Protein AF-A0A3A0AV62-F1 (afdb_monomer_lite)

Radius of gyration: 18.9 Å; chains: 1; bounding box: 34×40×62 Å

Secondary structure (DSSP, 8-state):
-HHHHHHHHHHHHHHHHHHHHHHHHHHHHH-EEEE-SSEEEEE-TT-SS-SEEEEEGGGEEEEEEEE-STT--GGGEEEEEEE--TT--PPEEEEEE--HHHHHHHHHHTT-EESSTTS-S-TTSPPSSSEEEEEE-

Foldseek 3Di:
DVVVVVVVVVVVVVVVVVVVVVLVVLQQVQWDWDDDLFWIWIAGPSDPPCRIDTAGLCFFFKKKWWQQFLAGDLQSIKIKTWGAPPPGPDIDIDIHRDDLVVVVVSCVSSVWAWPDPPADPRSVDDDGGGDMTMTGD

Sequence (137 aa):
MTDVFFAEAIAWTFAIWGVLLIYAGVVDAYETYTVTEDALLINNPVRFWDSSKTWHWGNIHRMDIVVKRPEAKPSDVEMQIYFTPTGELNIEREDRRYDPALAQLVIDRAVLKPADKGNPQDLHSLPKGKATYIWNR

Structure (mmCIF, N/CA/C/O backbone):
data_AF-A0A3A0AV62-F1
#
_entry.id   AF-A0A3A0AV62-F1
#
loop_
_atom_site.group_PDB
_atom_site.id
_atom_site.type_symbol
_atom_site.label_atom_id
_atom_site.label_alt_id
_atom_site.label_comp_id
_atom_site.label_asym_id
_atom_site.label_entity_id
_atom_site.label_seq_id
_atom_site.pdbx_PDB_ins_code
_atom_site.Cartn_x
_atom_site.Cartn_y
_atom_site.Cartn_z
_atom_site.occupancy
_atom_site.B_iso_or_equiv
_atom_site.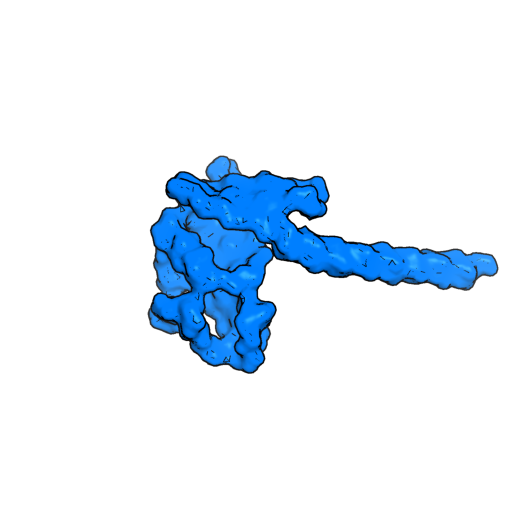auth_seq_id
_atom_site.auth_comp_id
_atom_site.auth_asym_id
_atom_site.auth_atom_id
_atom_site.pdbx_PDB_model_num
ATOM 1 N N . MET A 1 1 ? 14.560 2.936 -46.675 1.00 61.69 1 MET A N 1
ATOM 2 C CA . MET A 1 1 ? 14.991 3.818 -45.560 1.00 61.69 1 MET A CA 1
ATOM 3 C C . MET A 1 1 ? 13.989 3.826 -44.410 1.00 61.69 1 MET A C 1
ATOM 5 O O . MET A 1 1 ? 14.414 3.955 -43.274 1.00 61.69 1 MET A O 1
ATOM 9 N N . THR A 1 2 ? 12.694 3.633 -44.670 1.00 69.75 2 THR A N 1
ATOM 10 C CA . THR A 1 2 ? 11.649 3.472 -43.645 1.00 69.75 2 THR A CA 1
ATOM 11 C C . THR A 1 2 ? 11.858 2.254 -42.745 1.00 69.75 2 THR A C 1
ATOM 13 O O . THR A 1 2 ? 11.734 2.390 -41.537 1.00 69.75 2 THR A O 1
ATOM 16 N N . ASP A 1 3 ? 12.246 1.095 -43.285 1.00 72.25 3 ASP A N 1
ATOM 17 C CA . ASP A 1 3 ? 12.341 -0.141 -42.484 1.00 72.25 3 ASP A CA 1
ATOM 18 C C . ASP A 1 3 ? 13.396 -0.070 -41.371 1.00 72.25 3 ASP A C 1
ATOM 20 O O . ASP A 1 3 ? 13.170 -0.565 -40.271 1.00 72.25 3 ASP A O 1
ATOM 24 N N . VAL A 1 4 ? 14.523 0.603 -41.626 1.00 79.25 4 VAL A N 1
ATOM 25 C CA . VAL A 1 4 ? 15.580 0.818 -40.622 1.00 79.25 4 VAL A CA 1
ATOM 26 C C . VAL A 1 4 ? 15.095 1.768 -39.526 1.00 79.25 4 VAL A C 1
ATOM 28 O O . VAL A 1 4 ? 15.278 1.480 -38.349 1.00 79.25 4 VAL A O 1
ATOM 31 N N . PHE A 1 5 ? 14.409 2.850 -39.905 1.00 81.31 5 PHE A N 1
ATOM 32 C CA . PHE A 1 5 ? 13.820 3.795 -38.956 1.00 81.31 5 PHE A CA 1
ATOM 33 C C . PHE A 1 5 ? 12.748 3.134 -38.075 1.00 81.31 5 PHE A C 1
ATOM 35 O O . PHE A 1 5 ? 12.734 3.328 -36.863 1.00 81.31 5 PHE A O 1
ATOM 42 N N . PHE A 1 6 ? 11.875 2.309 -38.662 1.00 84.88 6 PHE A N 1
ATOM 43 C CA . PHE A 1 6 ? 10.863 1.572 -37.904 1.00 84.88 6 PHE A CA 1
ATOM 44 C C . PHE A 1 6 ? 11.489 0.526 -36.979 1.00 84.88 6 PHE A C 1
ATOM 46 O O . PHE A 1 6 ? 11.085 0.429 -35.822 1.00 84.88 6 PHE A O 1
ATOM 53 N N . ALA A 1 7 ? 12.494 -0.220 -37.445 1.00 89.12 7 ALA A N 1
ATOM 54 C CA . ALA A 1 7 ? 13.207 -1.182 -36.610 1.00 89.12 7 ALA A CA 1
ATOM 55 C C . ALA A 1 7 ? 13.900 -0.501 -35.416 1.00 89.12 7 ALA A C 1
ATOM 57 O O . ALA A 1 7 ? 13.803 -0.988 -34.289 1.00 89.12 7 ALA A O 1
ATOM 58 N N . GLU A 1 8 ? 14.540 0.648 -35.641 1.00 90.44 8 GLU A N 1
ATOM 59 C CA . GLU A 1 8 ? 15.182 1.440 -34.590 1.00 90.44 8 GLU A CA 1
ATOM 60 C C . GLU A 1 8 ? 14.162 1.994 -33.581 1.00 90.44 8 GLU A C 1
ATOM 62 O O . GLU A 1 8 ? 14.350 1.855 -32.371 1.00 90.44 8 GLU A O 1
ATOM 67 N N . ALA A 1 9 ? 13.041 2.549 -34.050 1.00 92.69 9 ALA A N 1
ATOM 68 C CA . ALA A 1 9 ? 11.980 3.053 -33.178 1.00 92.69 9 ALA A CA 1
ATOM 69 C C . ALA A 1 9 ? 11.357 1.943 -32.309 1.00 92.69 9 ALA A C 1
ATOM 71 O O . ALA A 1 9 ? 11.088 2.151 -31.121 1.00 92.69 9 ALA A O 1
ATOM 72 N N . ILE A 1 10 ? 11.163 0.746 -32.873 1.00 93.38 10 ILE A N 1
ATOM 73 C CA . ILE A 1 10 ? 10.683 -0.429 -32.133 1.00 93.38 10 ILE A CA 1
ATOM 74 C C . ILE A 1 10 ? 11.705 -0.837 -31.065 1.00 93.38 10 ILE A C 1
ATOM 76 O O . ILE A 1 10 ? 11.327 -1.065 -29.915 1.00 93.38 10 ILE A O 1
ATOM 80 N N . ALA A 1 11 ? 12.995 -0.882 -31.409 1.00 94.25 11 ALA A N 1
ATOM 81 C CA . ALA A 1 11 ? 14.053 -1.225 -30.462 1.00 94.25 11 ALA A CA 1
ATOM 82 C C . ALA A 1 11 ? 14.102 -0.247 -29.277 1.00 94.25 11 ALA A C 1
ATOM 84 O O . ALA A 1 11 ? 14.109 -0.680 -28.122 1.00 94.25 11 ALA A O 1
ATOM 85 N N . TRP A 1 12 ? 14.046 1.062 -29.544 1.00 96.12 12 TRP A N 1
ATOM 86 C CA . TRP A 1 12 ? 13.979 2.079 -28.492 1.00 96.12 12 TRP A CA 1
ATOM 87 C C . TRP A 1 12 ? 12.727 1.959 -27.635 1.00 96.12 12 TRP A C 1
ATOM 89 O O . TRP A 1 12 ? 12.807 2.107 -26.419 1.00 96.12 12 TRP A O 1
ATOM 99 N N . THR A 1 13 ? 11.587 1.631 -28.243 1.00 96.00 13 THR A N 1
ATOM 100 C CA . THR A 1 13 ? 10.343 1.395 -27.505 1.00 96.00 13 THR A CA 1
ATOM 101 C C . THR A 1 13 ? 10.529 0.264 -26.494 1.00 96.00 13 THR A C 1
ATOM 103 O O . THR A 1 13 ? 10.256 0.456 -25.311 1.00 96.00 13 THR A O 1
ATOM 106 N N . PHE A 1 14 ? 11.070 -0.886 -26.909 1.00 96.12 14 PHE A N 1
ATOM 107 C CA . PHE A 1 14 ? 11.351 -1.994 -25.990 1.00 96.12 14 PHE A CA 1
ATOM 108 C C . PHE A 1 14 ? 12.381 -1.636 -24.918 1.00 96.12 14 PHE A C 1
ATOM 110 O O . PHE A 1 14 ? 12.203 -2.016 -23.762 1.00 96.12 14 PHE A O 1
ATOM 117 N N . ALA A 1 15 ? 13.428 -0.889 -25.274 1.00 96.81 15 ALA A N 1
ATOM 118 C CA . ALA A 1 15 ? 14.429 -0.441 -24.312 1.00 96.81 15 ALA A CA 1
ATOM 119 C C . ALA A 1 15 ? 13.809 0.465 -23.235 1.00 96.81 15 ALA A C 1
ATOM 121 O O . ALA A 1 15 ? 14.002 0.224 -22.044 1.00 96.81 15 ALA A O 1
ATOM 122 N N . ILE A 1 16 ? 13.009 1.455 -23.640 1.00 97.12 16 ILE A N 1
ATOM 123 C CA . ILE A 1 16 ? 12.321 2.376 -22.727 1.00 97.12 16 ILE A CA 1
ATOM 124 C C . ILE A 1 16 ? 11.352 1.608 -21.826 1.00 97.12 16 ILE A C 1
ATOM 126 O O . ILE A 1 16 ? 11.395 1.773 -20.609 1.00 97.12 16 ILE A O 1
ATOM 130 N N . TRP A 1 17 ? 10.528 0.718 -22.385 1.00 96.88 17 TRP A N 1
ATOM 131 C CA . TRP A 1 17 ? 9.619 -0.107 -21.585 1.00 96.88 17 TRP A CA 1
ATOM 132 C C . TRP A 1 17 ? 10.361 -1.022 -20.611 1.00 96.88 17 TRP A C 1
ATOM 134 O O . TRP A 1 17 ? 9.942 -1.149 -19.463 1.00 96.88 17 TRP A O 1
ATOM 144 N N . GLY A 1 18 ? 11.480 -1.616 -21.031 1.00 96.50 18 GLY A N 1
ATOM 145 C CA . GLY A 1 18 ? 12.330 -2.419 -20.156 1.00 96.50 18 GLY A CA 1
ATOM 146 C C . GLY A 1 18 ? 12.842 -1.616 -18.959 1.00 96.50 18 GLY A C 1
ATOM 147 O O . GLY A 1 18 ? 12.732 -2.070 -17.821 1.00 96.50 18 GLY A O 1
ATOM 148 N N . VAL A 1 19 ? 13.328 -0.394 -19.196 1.00 95.81 19 VAL A N 1
ATOM 149 C CA . VAL A 1 19 ? 13.778 0.512 -18.127 1.00 95.81 19 VAL A CA 1
ATOM 150 C C . VAL A 1 19 ? 12.623 0.908 -17.206 1.00 95.81 19 VAL A C 1
ATOM 152 O O . VAL A 1 19 ? 12.790 0.868 -15.990 1.00 95.81 19 VAL A O 1
ATOM 155 N N . LEU A 1 20 ? 11.447 1.235 -17.749 1.00 94.50 20 LEU A N 1
ATOM 156 C CA . LEU A 1 20 ? 10.272 1.605 -16.950 1.00 94.50 20 LEU A CA 1
ATOM 157 C C . LEU A 1 20 ? 9.780 0.452 -16.061 1.00 94.50 20 LEU A C 1
ATOM 159 O O . LEU A 1 20 ? 9.412 0.681 -14.910 1.00 94.50 20 LEU A O 1
ATOM 163 N N . LEU A 1 21 ? 9.819 -0.789 -16.556 1.00 93.88 21 LEU A N 1
ATOM 164 C CA . LEU A 1 21 ? 9.467 -1.974 -15.767 1.00 93.88 21 LEU A CA 1
ATOM 165 C C . LEU A 1 21 ? 10.445 -2.207 -14.611 1.00 93.88 21 LEU A C 1
ATOM 167 O O . LEU A 1 21 ? 10.022 -2.528 -13.502 1.00 93.88 21 LEU A O 1
ATOM 171 N N . ILE A 1 22 ? 11.745 -2.018 -14.853 1.00 93.62 22 ILE A N 1
ATOM 172 C CA . ILE A 1 22 ? 12.759 -2.091 -13.794 1.00 93.62 22 ILE A CA 1
ATOM 173 C C . ILE A 1 22 ? 12.535 -0.965 -12.783 1.00 93.62 22 ILE A C 1
ATOM 175 O O . ILE A 1 22 ? 12.534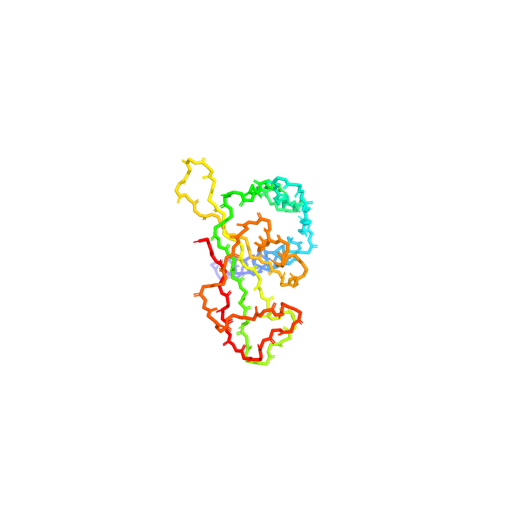 -1.219 -11.581 1.00 93.62 22 ILE A O 1
ATOM 179 N N . TYR A 1 23 ? 12.302 0.259 -13.262 1.00 91.69 23 TYR A N 1
ATOM 180 C CA . TYR A 1 23 ? 12.064 1.427 -12.418 1.00 91.69 23 TYR A CA 1
ATOM 181 C C . TYR A 1 23 ? 10.893 1.210 -11.454 1.00 91.69 23 TYR A C 1
ATOM 183 O O . TYR A 1 23 ? 11.049 1.478 -10.267 1.00 91.69 23 TYR A O 1
ATOM 191 N N . ALA A 1 24 ? 9.775 0.641 -11.918 1.00 88.25 24 ALA A N 1
ATOM 192 C CA . ALA A 1 24 ? 8.640 0.312 -11.054 1.00 88.25 24 ALA A CA 1
ATOM 193 C C . ALA A 1 24 ? 9.043 -0.613 -9.888 1.00 88.25 24 ALA A C 1
ATOM 195 O O . ALA A 1 24 ? 8.747 -0.323 -8.733 1.00 88.25 24 ALA A O 1
ATOM 196 N N . GLY A 1 25 ? 9.809 -1.674 -10.167 1.00 87.06 25 GLY A N 1
ATOM 197 C CA . GLY A 1 25 ? 10.299 -2.576 -9.121 1.00 87.06 25 GLY A CA 1
ATOM 198 C C . GLY A 1 25 ? 11.276 -1.913 -8.142 1.00 87.06 25 GLY A C 1
ATOM 199 O O . GLY A 1 25 ? 11.305 -2.280 -6.968 1.00 87.06 25 GLY A O 1
ATOM 200 N N . VAL A 1 26 ? 12.064 -0.934 -8.601 1.00 90.06 26 VAL A N 1
ATOM 201 C CA . VAL A 1 26 ? 12.952 -0.146 -7.732 1.00 90.06 26 VAL A CA 1
ATOM 202 C C . VAL A 1 26 ? 12.135 0.779 -6.834 1.00 90.06 26 VAL A C 1
ATOM 204 O O . VAL A 1 26 ? 12.391 0.822 -5.635 1.00 90.06 26 VAL A O 1
ATOM 207 N N . VAL A 1 27 ? 11.138 1.481 -7.377 1.00 90.00 27 VAL A N 1
ATOM 208 C CA . VAL A 1 27 ? 10.232 2.326 -6.586 1.00 90.00 27 VAL A CA 1
ATOM 209 C C . VAL A 1 27 ? 9.607 1.495 -5.462 1.00 90.00 27 VAL A C 1
ATOM 211 O O . VAL A 1 27 ? 9.769 1.860 -4.301 1.00 90.00 27 VAL A O 1
ATOM 214 N N . ASP A 1 28 ? 9.025 0.335 -5.762 1.00 84.69 28 ASP A N 1
ATOM 215 C CA . ASP A 1 28 ? 8.433 -0.543 -4.740 1.00 84.69 28 ASP A CA 1
ATOM 216 C C . ASP A 1 28 ? 9.442 -0.994 -3.668 1.00 84.69 28 ASP A C 1
ATOM 218 O O . ASP A 1 28 ? 9.093 -1.165 -2.501 1.00 84.69 28 ASP A O 1
ATOM 222 N N . ALA A 1 29 ? 10.704 -1.215 -4.050 1.00 86.25 29 ALA A N 1
ATOM 223 C CA . ALA A 1 29 ? 11.739 -1.704 -3.141 1.00 86.25 29 ALA A CA 1
ATOM 224 C C . ALA A 1 29 ? 12.249 -0.638 -2.156 1.00 86.25 29 ALA A C 1
ATOM 226 O O . ALA A 1 29 ? 12.709 -0.993 -1.070 1.00 86.25 29 ALA A O 1
ATOM 227 N N . TYR A 1 30 ? 12.192 0.642 -2.531 1.00 88.62 30 TYR A N 1
ATOM 228 C CA . TYR A 1 30 ? 12.696 1.762 -1.724 1.00 88.62 30 TYR A CA 1
ATOM 229 C C . TYR A 1 30 ? 11.598 2.530 -0.981 1.00 88.62 30 TYR A C 1
ATOM 231 O O . TYR A 1 30 ? 11.886 3.534 -0.325 1.00 88.62 30 TYR A O 1
ATOM 239 N N . GLU A 1 31 ? 10.350 2.075 -1.060 1.00 89.12 31 GLU A N 1
ATOM 240 C CA . GLU A 1 31 ? 9.255 2.696 -0.333 1.00 89.12 31 GLU A CA 1
ATOM 241 C C . GLU A 1 31 ? 9.314 2.366 1.164 1.00 89.12 31 GLU A C 1
ATOM 243 O O . GLU A 1 31 ? 9.399 1.212 1.584 1.00 89.12 31 GLU A O 1
ATOM 248 N N . THR A 1 32 ? 9.254 3.408 1.986 1.00 89.81 32 THR A N 1
ATOM 249 C CA . THR A 1 32 ? 9.335 3.321 3.443 1.00 89.81 32 THR A CA 1
ATOM 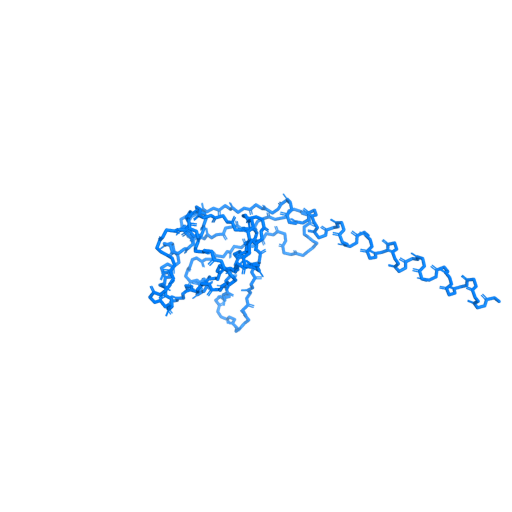250 C C . THR A 1 32 ? 8.098 3.926 4.076 1.00 89.81 32 THR A C 1
ATOM 252 O O . THR A 1 32 ? 7.594 4.957 3.635 1.00 89.81 32 THR A O 1
ATOM 255 N N . TYR A 1 33 ? 7.614 3.274 5.131 1.00 89.50 33 TYR A N 1
ATOM 256 C CA . TYR A 1 33 ? 6.406 3.673 5.837 1.00 89.50 33 TYR A CA 1
ATOM 257 C C . TYR A 1 33 ? 6.742 3.880 7.301 1.00 89.50 33 TYR A C 1
ATOM 259 O O . TYR A 1 33 ? 7.162 2.948 7.986 1.00 89.50 33 TYR A O 1
ATOM 267 N N . THR A 1 34 ? 6.560 5.107 7.771 1.00 91.12 34 THR A N 1
ATOM 268 C CA . THR A 1 34 ? 6.794 5.468 9.166 1.00 91.12 34 THR A CA 1
ATOM 269 C C . THR A 1 34 ? 5.460 5.779 9.820 1.00 91.12 34 THR A C 1
ATOM 271 O O . THR A 1 34 ? 4.746 6.697 9.420 1.00 91.12 34 THR A O 1
ATOM 274 N N . VAL A 1 35 ? 5.118 4.983 10.827 1.00 91.25 35 VAL A N 1
ATOM 275 C CA . VAL A 1 35 ? 3.902 5.156 11.622 1.00 91.25 35 VAL A CA 1
ATOM 276 C C . VAL A 1 35 ? 4.196 6.170 12.720 1.00 91.25 35 VAL A C 1
ATOM 278 O O . VAL A 1 35 ? 5.091 5.958 13.536 1.00 91.25 35 VAL A O 1
ATOM 281 N N . THR A 1 36 ? 3.444 7.267 12.745 1.00 93.00 36 THR A N 1
ATOM 282 C CA . THR A 1 36 ? 3.531 8.292 13.797 1.00 93.00 36 THR A CA 1
ATOM 283 C C . THR A 1 36 ? 2.240 8.328 14.615 1.00 93.00 36 THR A C 1
ATOM 285 O O . THR A 1 36 ? 1.301 7.569 14.357 1.00 93.00 36 THR A O 1
ATOM 288 N N . GLU A 1 37 ? 2.176 9.173 15.643 1.00 91.19 37 GLU A N 1
ATOM 289 C CA . GLU A 1 37 ? 0.952 9.356 16.434 1.00 91.19 37 GLU A CA 1
ATOM 290 C C . GLU A 1 37 ? -0.207 9.875 15.568 1.00 91.19 37 GLU A C 1
ATOM 292 O O . GLU A 1 37 ? -1.280 9.271 15.578 1.00 91.19 37 GLU A O 1
ATOM 297 N N . ASP A 1 38 ? 0.055 10.857 14.701 1.00 92.12 38 ASP A N 1
ATOM 298 C CA . ASP A 1 38 ? -0.989 11.593 13.969 1.00 92.12 38 ASP A CA 1
ATOM 299 C C . ASP A 1 38 ? -1.156 11.193 12.494 1.00 92.12 38 ASP A C 1
ATOM 301 O O . ASP A 1 38 ? -2.192 11.478 11.878 1.00 92.12 38 ASP A O 1
ATOM 305 N N . ALA A 1 39 ? -0.146 10.549 11.900 1.00 95.00 39 ALA A N 1
ATOM 306 C CA . ALA A 1 39 ? -0.143 10.224 10.475 1.00 95.00 39 ALA A CA 1
ATOM 307 C C . ALA A 1 39 ? 0.672 8.975 10.102 1.00 95.00 39 ALA A C 1
ATOM 309 O O . ALA A 1 39 ? 1.578 8.534 10.819 1.00 95.00 39 ALA A O 1
ATOM 310 N N . LEU A 1 40 ? 0.386 8.462 8.908 1.00 94.69 40 LEU A N 1
ATOM 311 C CA . LEU A 1 40 ? 1.241 7.559 8.153 1.00 94.69 40 LEU A CA 1
ATOM 312 C C . LEU A 1 40 ? 2.132 8.388 7.224 1.00 94.69 40 LEU A C 1
ATOM 314 O O . LEU A 1 40 ? 1.634 9.063 6.324 1.00 94.69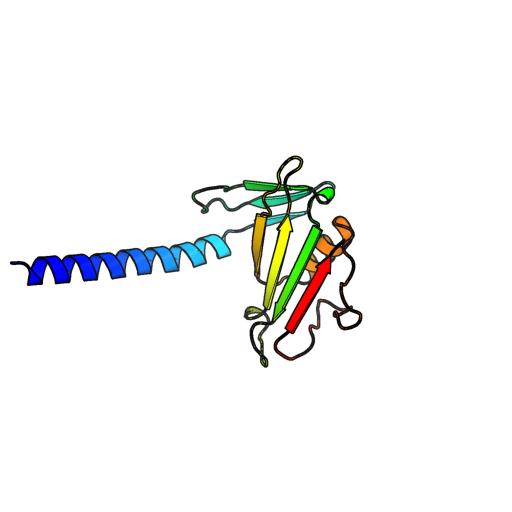 40 LEU A O 1
ATOM 318 N N . LEU A 1 41 ? 3.444 8.341 7.435 1.00 94.31 41 LEU A N 1
ATOM 319 C CA . LEU A 1 41 ? 4.408 8.964 6.532 1.00 94.31 41 LEU A CA 1
ATOM 320 C C . LEU A 1 41 ? 4.868 7.932 5.509 1.00 94.31 41 LEU A C 1
ATOM 322 O O . LEU A 1 41 ? 5.362 6.868 5.888 1.00 94.31 41 LEU A O 1
ATOM 326 N N . ILE A 1 42 ? 4.723 8.255 4.231 1.00 92.69 42 ILE A N 1
ATOM 327 C CA . ILE A 1 42 ? 5.141 7.418 3.108 1.00 92.69 42 ILE A CA 1
ATOM 328 C C . ILE A 1 42 ? 6.288 8.146 2.426 1.00 92.69 42 ILE A C 1
ATOM 330 O O . ILE A 1 42 ? 6.121 9.281 1.991 1.00 92.69 42 ILE A O 1
ATOM 334 N N . ASN A 1 43 ? 7.456 7.520 2.353 1.00 93.31 43 ASN A N 1
ATOM 335 C CA . ASN A 1 43 ? 8.638 8.125 1.756 1.00 93.31 43 ASN A CA 1
ATOM 336 C C . ASN A 1 43 ? 9.286 7.171 0.758 1.00 93.31 43 ASN A C 1
ATOM 338 O O . ASN A 1 43 ? 9.608 6.028 1.087 1.00 93.31 43 ASN A O 1
ATOM 342 N N . ASN A 1 44 ? 9.515 7.672 -0.448 1.00 92.06 44 ASN A N 1
ATOM 343 C CA . ASN A 1 44 ? 10.164 6.976 -1.537 1.00 92.06 44 ASN A CA 1
ATOM 344 C C . ASN A 1 44 ? 11.127 7.931 -2.260 1.00 92.06 44 ASN A C 1
ATOM 346 O O . ASN A 1 44 ? 10.704 8.702 -3.125 1.00 92.06 44 ASN A O 1
ATOM 350 N N . PRO A 1 45 ? 12.435 7.873 -1.959 1.00 90.25 45 PRO A N 1
ATOM 351 C CA . PRO A 1 45 ? 13.407 8.796 -2.540 1.00 90.25 45 PRO A CA 1
ATOM 352 C C . PRO A 1 45 ? 13.613 8.594 -4.050 1.00 90.25 45 PRO A C 1
ATOM 354 O O . PRO A 1 45 ? 14.227 9.439 -4.695 1.00 90.25 45 PRO A O 1
ATOM 357 N N . VAL A 1 46 ? 13.135 7.478 -4.612 1.00 90.88 46 VAL A N 1
ATOM 358 C CA . VAL A 1 46 ? 13.298 7.127 -6.030 1.00 90.88 46 VAL A CA 1
ATOM 359 C C . VAL A 1 46 ? 12.088 7.553 -6.869 1.00 90.88 46 VAL A C 1
ATOM 361 O O . VAL A 1 46 ? 12.181 7.636 -8.098 1.00 90.88 46 VAL A O 1
ATOM 364 N N . ARG A 1 47 ? 10.945 7.845 -6.237 1.00 89.38 47 ARG A N 1
ATOM 365 C CA . ARG A 1 47 ? 9.731 8.279 -6.931 1.00 89.38 47 ARG A CA 1
ATOM 366 C C . ARG A 1 47 ? 9.943 9.681 -7.515 1.00 89.38 47 ARG A C 1
ATOM 368 O O . ARG A 1 47 ? 10.345 10.603 -6.811 1.00 89.38 47 ARG A O 1
ATOM 375 N N . PHE A 1 48 ? 9.696 9.831 -8.817 1.00 85.25 48 PHE A N 1
ATOM 376 C CA . PHE A 1 48 ? 9.953 11.085 -9.537 1.00 85.25 48 PHE A CA 1
ATOM 377 C C . PHE A 1 48 ? 9.018 12.234 -9.109 1.00 85.25 48 PHE A C 1
ATOM 379 O O . PHE A 1 48 ? 9.407 13.398 -9.156 1.00 85.25 48 PHE A O 1
ATOM 386 N N . TRP A 1 49 ? 7.803 11.909 -8.663 1.00 82.56 49 TRP A N 1
ATOM 387 C CA . TRP A 1 49 ? 6.821 12.824 -8.070 1.00 82.56 49 TRP A CA 1
ATOM 388 C C . TRP A 1 49 ? 6.399 12.299 -6.694 1.00 82.56 49 TRP A C 1
ATOM 390 O O . TRP A 1 49 ? 6.501 11.099 -6.454 1.00 82.56 49 TRP A O 1
ATOM 400 N N . ASP A 1 50 ? 5.911 13.163 -5.800 1.00 83.44 50 ASP A N 1
ATOM 401 C CA . ASP A 1 50 ? 5.443 12.778 -4.455 1.00 83.44 50 ASP A CA 1
ATOM 402 C C . ASP A 1 50 ? 6.381 11.809 -3.723 1.00 83.44 50 ASP A C 1
ATOM 404 O O . ASP A 1 50 ? 5.975 10.748 -3.239 1.00 83.44 50 ASP A O 1
ATOM 408 N N . SER A 1 51 ? 7.663 12.165 -3.654 1.00 88.12 51 SER A N 1
ATOM 409 C CA . SER A 1 51 ? 8.666 11.366 -2.947 1.00 88.12 51 SER A CA 1
ATOM 410 C C . SER A 1 51 ? 8.385 11.254 -1.448 1.00 88.12 51 SER A C 1
ATOM 412 O O . SER A 1 51 ? 8.888 10.340 -0.807 1.00 88.12 51 SER A O 1
ATOM 414 N N . SER A 1 52 ? 7.567 12.146 -0.888 1.00 92.00 52 SER A N 1
ATOM 415 C CA . SER A 1 52 ? 7.103 12.090 0.493 1.00 92.00 52 SER A CA 1
ATOM 416 C C . SER A 1 52 ? 5.631 12.480 0.575 1.00 92.00 52 SER A C 1
ATOM 418 O O . SER A 1 52 ? 5.232 13.510 0.031 1.00 92.00 52 SER A O 1
ATOM 420 N N . LYS A 1 53 ? 4.835 11.669 1.271 1.00 91.56 53 LYS A N 1
ATOM 421 C CA . LYS A 1 53 ? 3.421 11.913 1.556 1.00 91.56 53 LYS A CA 1
ATOM 422 C C . LYS A 1 53 ? 3.155 11.772 3.049 1.00 91.56 53 LYS A C 1
ATOM 424 O O . LYS A 1 53 ? 3.668 10.865 3.705 1.00 91.56 53 LYS A O 1
ATOM 429 N N . THR A 1 54 ? 2.290 12.639 3.563 1.00 94.50 54 THR A N 1
ATOM 430 C CA . THR A 1 54 ? 1.815 12.597 4.950 1.00 94.50 54 THR A CA 1
ATOM 431 C C . THR A 1 54 ? 0.324 12.324 4.945 1.00 94.50 54 THR A C 1
ATOM 433 O O . THR A 1 54 ? -0.475 13.190 4.594 1.00 94.50 54 THR A O 1
ATOM 436 N N . TRP A 1 55 ? -0.059 11.114 5.333 1.00 95.19 55 TRP A N 1
ATOM 437 C CA . TRP A 1 55 ? -1.450 10.691 5.373 1.00 95.19 55 TRP A CA 1
ATOM 438 C C . TRP A 1 55 ? -1.963 10.694 6.804 1.00 95.19 55 TRP A C 1
ATOM 440 O O . TRP A 1 55 ? -1.722 9.769 7.578 1.00 95.19 55 TRP A O 1
ATOM 450 N N . HIS A 1 56 ? -2.681 11.752 7.167 1.00 95.75 56 HIS A N 1
ATOM 451 C CA . HIS A 1 56 ? -3.335 11.844 8.468 1.00 95.75 56 HIS A CA 1
ATOM 452 C C . HIS A 1 56 ? -4.343 10.712 8.660 1.00 95.75 56 HIS A C 1
ATOM 454 O O . HIS A 1 56 ? -5.164 10.444 7.777 1.00 95.75 56 HIS A O 1
ATOM 460 N N . TRP A 1 57 ? -4.330 10.087 9.841 1.00 95.38 57 TRP A N 1
ATOM 461 C CA . TRP A 1 57 ? -5.220 8.961 10.133 1.00 95.38 57 TRP A CA 1
ATOM 462 C C . TRP A 1 57 ? -6.683 9.325 9.900 1.00 95.38 57 TRP A C 1
ATOM 464 O O . TRP A 1 57 ? -7.422 8.543 9.312 1.00 95.38 57 TRP A O 1
ATOM 474 N N . GLY A 1 58 ? -7.087 10.544 10.276 1.00 93.94 58 GLY A N 1
ATOM 475 C CA . GLY A 1 58 ? -8.437 11.092 10.100 1.00 93.94 58 GLY A CA 1
ATOM 476 C C . GLY A 1 58 ? -8.949 11.127 8.654 1.00 93.94 58 GLY A C 1
ATOM 477 O O . GLY A 1 58 ? -10.156 11.201 8.450 1.00 93.94 58 GLY A O 1
ATOM 478 N N . ASN A 1 59 ? -8.073 10.987 7.668 1.00 95.50 59 ASN A N 1
ATOM 479 C CA . ASN A 1 59 ? -8.387 11.091 6.246 1.00 95.50 59 ASN A CA 1
ATOM 480 C C . ASN A 1 59 ? -8.261 9.747 5.510 1.00 95.50 59 ASN A C 1
ATOM 482 O O . ASN A 1 59 ? -8.681 9.624 4.356 1.00 95.50 59 ASN A O 1
ATOM 486 N N . ILE A 1 60 ? -7.725 8.727 6.186 1.00 96.50 60 ILE A N 1
ATOM 487 C CA . ILE A 1 60 ? -7.785 7.341 5.731 1.00 96.50 60 ILE A CA 1
ATOM 488 C C . ILE A 1 60 ? -9.180 6.809 6.053 1.00 96.50 60 ILE A C 1
ATOM 490 O O . ILE A 1 60 ? -9.598 6.773 7.212 1.00 96.50 60 ILE A O 1
ATOM 494 N N . HIS A 1 61 ? -9.910 6.412 5.016 1.00 95.38 61 HIS A N 1
ATOM 495 C CA . HIS A 1 61 ? -11.315 6.012 5.137 1.00 95.38 61 HIS A CA 1
ATOM 496 C C . HIS A 1 61 ? -11.570 4.577 4.683 1.00 95.38 61 HIS A C 1
ATOM 498 O O . HIS A 1 61 ? -12.638 4.033 4.969 1.00 95.38 61 HIS A O 1
ATOM 504 N N . ARG A 1 62 ? -10.611 3.960 3.983 1.00 96.94 62 ARG A N 1
ATOM 505 C CA . ARG A 1 62 ? -10.720 2.581 3.519 1.00 96.94 62 ARG A CA 1
ATOM 506 C C . ARG A 1 62 ? -9.355 1.915 3.388 1.00 96.94 62 ARG A C 1
ATOM 508 O O . ARG A 1 62 ? -8.372 2.552 3.015 1.00 96.94 62 ARG A O 1
ATOM 515 N N . MET A 1 63 ? -9.324 0.619 3.663 1.00 97.50 63 MET A N 1
ATOM 516 C CA . MET A 1 63 ? -8.201 -0.262 3.389 1.00 97.50 63 MET A CA 1
ATOM 517 C C . MET A 1 63 ? -8.717 -1.582 2.826 1.00 97.50 63 MET A C 1
ATOM 519 O O . MET A 1 63 ? -9.622 -2.189 3.398 1.00 97.50 63 MET A O 1
ATOM 523 N N . ASP A 1 64 ? -8.099 -2.048 1.748 1.00 97.44 64 ASP A N 1
ATOM 524 C CA . ASP A 1 64 ? -8.408 -3.332 1.134 1.00 97.44 64 ASP A CA 1
ATOM 525 C C . ASP A 1 64 ? -7.202 -4.265 1.244 1.00 97.44 64 ASP A C 1
ATOM 527 O O . ASP A 1 64 ? -6.066 -3.863 0.996 1.00 97.44 64 ASP A O 1
ATOM 531 N N . ILE A 1 65 ? -7.453 -5.532 1.561 1.00 96.12 65 ILE A N 1
ATOM 532 C CA . ILE A 1 65 ? -6.479 -6.618 1.434 1.00 96.12 65 ILE A CA 1
ATOM 533 C C . ILE A 1 65 ? -6.928 -7.493 0.268 1.00 96.12 65 ILE A C 1
ATOM 535 O O . ILE A 1 65 ? -7.984 -8.127 0.322 1.00 96.12 65 ILE A O 1
ATOM 539 N N . VAL A 1 66 ? -6.129 -7.522 -0.795 1.00 95.75 66 VAL A N 1
ATOM 540 C CA . VAL A 1 66 ? -6.437 -8.196 -2.056 1.00 95.75 66 VAL A CA 1
ATOM 541 C C . VAL A 1 66 ? -5.564 -9.437 -2.199 1.00 95.75 66 VAL A C 1
ATOM 543 O O . VAL A 1 66 ? -4.356 -9.349 -2.417 1.00 95.75 66 VAL A O 1
ATOM 546 N N . VAL A 1 67 ? -6.188 -10.611 -2.139 1.00 94.31 67 VAL A N 1
ATOM 547 C CA . VAL A 1 67 ? -5.546 -11.900 -2.414 1.00 94.31 67 VAL A CA 1
ATOM 548 C C . VAL A 1 67 ? -5.737 -12.221 -3.895 1.00 94.31 67 VAL A C 1
ATOM 550 O O . VAL A 1 67 ? -6.825 -12.607 -4.331 1.00 94.31 67 VAL A O 1
ATOM 553 N N . LYS A 1 68 ? -4.687 -12.039 -4.706 1.00 89.69 68 LYS A N 1
ATOM 554 C CA . LYS A 1 68 ? -4.805 -12.041 -6.179 1.00 89.69 68 LYS A CA 1
ATOM 555 C C . LYS A 1 68 ? -5.112 -13.424 -6.772 1.00 89.69 68 LYS A C 1
ATOM 557 O O . LYS A 1 68 ? -5.690 -13.509 -7.860 1.00 89.69 68 LYS A O 1
ATOM 562 N N . ARG A 1 69 ? -4.734 -14.510 -6.087 1.00 87.19 69 ARG A N 1
ATOM 563 C CA . ARG A 1 69 ? -4.787 -15.892 -6.602 1.00 87.19 69 ARG A CA 1
ATOM 564 C C . ARG A 1 69 ? -5.411 -16.861 -5.587 1.00 87.19 69 ARG A C 1
ATOM 566 O O . ARG A 1 69 ? -5.231 -16.661 -4.393 1.00 87.19 69 ARG A O 1
ATOM 573 N N . PRO A 1 70 ? -6.081 -17.943 -6.031 1.00 83.75 70 PRO A N 1
ATOM 574 C CA . PRO A 1 70 ? -6.605 -18.965 -5.122 1.00 83.75 70 PRO A CA 1
ATOM 575 C C . PRO A 1 70 ? -5.534 -19.652 -4.262 1.00 83.75 70 PRO A C 1
ATOM 577 O O . PRO A 1 70 ? -5.740 -19.859 -3.070 1.00 83.75 70 PRO A O 1
ATOM 580 N N . GLU A 1 71 ? -4.377 -19.944 -4.857 1.00 84.75 71 GLU A N 1
ATOM 581 C CA . GLU A 1 71 ? -3.197 -20.499 -4.181 1.00 84.75 71 GLU A CA 1
ATOM 582 C C . GLU A 1 71 ? -2.137 -19.411 -3.959 1.00 84.75 71 GLU A C 1
ATOM 584 O O . GLU A 1 71 ? -0.985 -19.536 -4.373 1.00 84.75 71 GLU A O 1
ATOM 589 N N . ALA A 1 72 ? -2.556 -18.283 -3.382 1.00 81.12 72 ALA A N 1
ATOM 590 C CA . ALA A 1 72 ? -1.680 -17.143 -3.148 1.00 81.12 72 ALA A CA 1
ATOM 591 C C . ALA A 1 72 ? -0.543 -17.475 -2.171 1.00 81.12 72 ALA A C 1
ATOM 593 O O . ALA A 1 72 ? -0.760 -18.030 -1.091 1.00 81.12 72 ALA A O 1
ATOM 594 N N . LYS A 1 73 ? 0.673 -17.065 -2.534 1.00 83.69 73 LYS A N 1
ATOM 595 C CA . LYS A 1 73 ? 1.782 -16.894 -1.592 1.00 83.69 73 LYS A CA 1
ATOM 596 C C . LYS A 1 73 ? 1.645 -15.531 -0.901 1.00 83.69 73 LYS A C 1
ATOM 598 O O . LYS A 1 73 ? 0.932 -14.670 -1.412 1.00 83.69 73 LYS A O 1
ATOM 603 N N . PRO A 1 74 ? 2.381 -15.265 0.192 1.00 79.25 74 PRO A N 1
ATOM 604 C CA . PRO A 1 74 ? 2.392 -13.937 0.813 1.00 79.25 74 PRO A CA 1
ATOM 6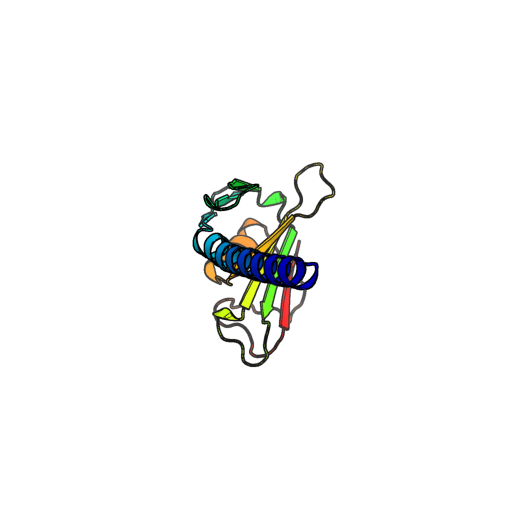05 C C . PRO A 1 74 ? 2.717 -12.795 -0.169 1.00 79.25 74 PRO A C 1
ATOM 607 O O . PRO A 1 74 ? 2.168 -11.708 -0.056 1.00 79.25 74 PRO A O 1
ATOM 610 N N . SER A 1 75 ? 3.547 -13.057 -1.186 1.00 83.06 75 SER A N 1
ATOM 611 C CA . SER A 1 75 ? 3.873 -12.100 -2.254 1.00 83.06 75 SER A CA 1
ATOM 612 C C . SER A 1 75 ? 2.727 -11.809 -3.231 1.00 83.06 75 SER A C 1
ATOM 614 O O . SER A 1 75 ? 2.812 -10.849 -3.988 1.00 83.06 75 SER A O 1
ATOM 616 N N . ASP A 1 76 ? 1.687 -12.645 -3.257 1.00 87.69 76 ASP A N 1
ATOM 617 C CA . ASP A 1 76 ? 0.496 -12.478 -4.102 1.00 87.69 76 ASP A CA 1
ATOM 618 C C . ASP A 1 76 ? -0.626 -11.706 -3.384 1.00 87.69 76 ASP A C 1
ATOM 620 O O . ASP A 1 76 ? -1.739 -11.596 -3.914 1.00 87.69 76 ASP A O 1
ATOM 624 N N . VAL A 1 77 ? -0.347 -11.196 -2.180 1.00 92.56 77 VAL A N 1
ATOM 625 C CA . VAL A 1 77 ? -1.272 -10.385 -1.392 1.00 92.56 77 VAL A CA 1
ATOM 626 C C . VAL A 1 77 ? -0.823 -8.929 -1.418 1.00 92.56 77 VAL A C 1
ATOM 628 O O . VAL A 1 77 ? 0.341 -8.598 -1.182 1.00 92.56 77 VAL A O 1
ATOM 631 N N . GLU A 1 78 ? -1.776 -8.057 -1.703 1.00 94.19 78 GLU A N 1
ATOM 632 C CA . GLU A 1 78 ? -1.587 -6.616 -1.768 1.00 94.19 78 GLU A CA 1
ATOM 633 C C . GLU A 1 78 ? -2.483 -5.933 -0.741 1.00 94.19 78 GLU A C 1
ATOM 635 O O . GLU A 1 78 ? -3.600 -6.378 -0.480 1.00 94.19 78 GLU A O 1
ATOM 640 N N . MET A 1 79 ? -1.980 -4.856 -0.158 1.00 95.00 79 MET A N 1
ATOM 641 C CA . MET A 1 79 ? -2.739 -3.946 0.681 1.00 95.00 79 MET A CA 1
ATOM 642 C C . MET A 1 79 ? -2.908 -2.633 -0.071 1.00 95.00 79 MET A C 1
ATOM 644 O O . MET A 1 79 ? -1.927 -2.086 -0.567 1.00 95.00 79 MET A O 1
ATOM 648 N N . GLN A 1 80 ? -4.137 -2.138 -0.142 1.00 96.94 80 GLN A N 1
ATOM 649 C CA . GLN A 1 80 ? -4.476 -0.872 -0.785 1.00 96.94 80 GLN A CA 1
ATOM 650 C C . GLN A 1 80 ? -5.064 0.057 0.268 1.00 96.94 80 GLN A C 1
ATOM 652 O O . GLN A 1 80 ? -6.062 -0.289 0.902 1.00 96.94 80 GLN A O 1
ATOM 657 N N . ILE A 1 81 ? -4.455 1.218 0.476 1.00 96.56 81 ILE A N 1
ATOM 658 C CA . ILE A 1 81 ? -4.913 2.199 1.467 1.00 96.56 81 ILE A CA 1
ATOM 659 C C . ILE A 1 81 ? -5.467 3.407 0.718 1.00 96.56 81 ILE A C 1
ATOM 661 O O . ILE A 1 81 ? -4.816 3.924 -0.188 1.00 96.56 81 ILE A O 1
ATOM 665 N N . TYR A 1 82 ? -6.665 3.846 1.103 1.00 96.75 82 TYR A N 1
ATOM 666 C CA . TYR A 1 82 ? -7.379 4.950 0.471 1.00 96.75 82 TYR A CA 1
ATOM 667 C C . TYR A 1 82 ? -7.421 6.166 1.396 1.00 96.75 82 TYR A C 1
ATOM 669 O O . TYR A 1 82 ? -7.877 6.086 2.544 1.00 96.75 82 TYR A O 1
ATOM 677 N N . PHE A 1 83 ? -6.981 7.299 0.863 1.00 95.75 83 PHE A N 1
ATOM 678 C CA . PHE A 1 83 ? -6.839 8.571 1.556 1.00 95.75 83 PHE A CA 1
ATOM 679 C C . PHE A 1 83 ? -7.567 9.674 0.787 1.00 95.75 83 PHE A C 1
ATOM 681 O O . PHE A 1 83 ? -7.540 9.708 -0.440 1.00 95.75 83 PHE A O 1
ATOM 688 N N . THR A 1 84 ? -8.219 10.587 1.500 1.00 94.94 84 THR A N 1
ATOM 689 C CA . THR A 1 84 ? -8.821 11.786 0.899 1.00 94.94 84 THR A CA 1
ATOM 690 C C . THR A 1 84 ? -8.245 13.017 1.584 1.00 94.94 84 THR A C 1
ATOM 692 O O . THR A 1 84 ? -8.535 13.211 2.768 1.00 94.94 84 THR A O 1
ATOM 695 N N . PRO A 1 85 ? -7.445 13.853 0.897 1.00 90.81 85 PRO A N 1
ATOM 696 C CA . PRO A 1 85 ? -6.921 15.082 1.480 1.00 90.81 85 PRO A CA 1
ATOM 697 C C . PRO A 1 85 ? -8.048 15.994 1.989 1.00 90.81 85 PRO A C 1
ATOM 699 O O . PRO A 1 85 ? -9.139 16.060 1.419 1.00 90.81 85 PRO A O 1
ATOM 702 N N . THR A 1 86 ? -7.807 16.705 3.091 1.00 88.44 86 THR A N 1
ATOM 703 C CA . THR A 1 86 ? -8.817 17.598 3.675 1.00 88.44 86 THR A CA 1
ATOM 704 C C . THR A 1 86 ? -9.157 18.726 2.707 1.00 88.44 86 THR A C 1
ATOM 706 O O . THR A 1 86 ? -8.281 19.484 2.306 1.00 88.44 86 THR A O 1
ATOM 709 N N . GLY A 1 87 ? -10.443 18.881 2.386 1.00 87.44 87 GLY A N 1
ATOM 710 C CA . GLY A 1 87 ? -10.912 19.912 1.455 1.00 87.44 87 GLY A CA 1
ATOM 711 C C . GLY A 1 87 ? -10.826 19.509 -0.018 1.00 87.44 87 GLY A C 1
ATOM 712 O O . GLY A 1 87 ? -11.214 20.300 -0.875 1.00 87.44 87 GLY A O 1
ATOM 713 N N . GLU A 1 88 ? -10.384 18.286 -0.313 1.00 86.44 88 GLU A N 1
ATOM 714 C CA . GLU A 1 88 ? -10.362 17.733 -1.663 1.00 86.44 88 GLU A CA 1
ATOM 715 C C . GLU A 1 88 ? -11.435 16.658 -1.857 1.00 86.44 88 GLU A C 1
ATOM 717 O O . GLU A 1 88 ? -11.897 16.016 -0.915 1.00 86.44 88 GLU A O 1
ATOM 722 N N . LEU A 1 89 ? -11.836 16.461 -3.115 1.00 86.19 89 LEU A N 1
ATOM 723 C CA . LEU A 1 89 ? -12.715 15.360 -3.529 1.00 86.19 89 LEU A CA 1
ATOM 724 C C . LEU A 1 89 ? -11.931 14.193 -4.143 1.00 86.19 89 LEU A C 1
ATOM 726 O O . LEU A 1 89 ? -12.508 13.145 -4.432 1.00 86.19 89 LEU A O 1
ATOM 730 N N . ASN A 1 90 ? -10.630 14.378 -4.366 1.00 91.19 90 ASN A N 1
ATOM 731 C CA . ASN A 1 90 ? -9.780 13.369 -4.970 1.00 91.19 90 ASN A CA 1
ATOM 732 C C . ASN A 1 90 ? -9.441 12.296 -3.936 1.00 91.19 90 ASN A C 1
ATOM 734 O O . ASN A 1 90 ? -9.055 12.592 -2.807 1.00 91.19 90 ASN A O 1
ATOM 738 N N . ILE A 1 91 ? -9.594 11.036 -4.334 1.00 92.62 91 ILE A N 1
ATOM 739 C CA . ILE A 1 91 ? -9.177 9.893 -3.530 1.00 92.62 91 ILE A CA 1
ATOM 740 C C . ILE A 1 91 ? -7.804 9.466 -4.028 1.00 92.62 91 ILE A C 1
ATOM 742 O O . ILE A 1 91 ? -7.645 9.082 -5.187 1.00 92.62 91 ILE A O 1
ATOM 746 N N . GLU A 1 92 ? -6.828 9.510 -3.136 1.00 93.56 92 GLU A N 1
ATOM 747 C CA . GLU A 1 92 ? -5.542 8.870 -3.339 1.00 93.56 92 GLU A CA 1
ATOM 748 C C . GLU A 1 92 ? -5.614 7.410 -2.903 1.00 93.56 92 GLU A C 1
ATOM 750 O O . GLU A 1 92 ? -6.269 7.058 -1.918 1.00 93.56 92 GLU A O 1
ATOM 755 N N . ARG A 1 93 ? -4.906 6.556 -3.640 1.00 94.12 93 ARG A N 1
ATOM 756 C CA . ARG A 1 93 ? -4.721 5.150 -3.303 1.00 94.12 93 ARG A CA 1
ATOM 757 C C . ARG A 1 93 ? -3.245 4.818 -3.398 1.00 94.12 93 ARG A C 1
ATOM 759 O O . ARG A 1 93 ? -2.623 5.141 -4.406 1.00 94.12 93 ARG A O 1
ATOM 766 N N . GLU A 1 94 ? -2.728 4.149 -2.379 1.00 92.69 94 GLU A N 1
ATOM 767 C CA . GLU A 1 94 ? -1.394 3.559 -2.414 1.00 92.69 94 GLU A CA 1
ATOM 768 C C . GLU A 1 94 ? -1.515 2.048 -2.280 1.00 92.69 94 GLU A C 1
ATOM 770 O O . GLU A 1 94 ? -2.143 1.533 -1.347 1.00 92.69 94 GLU A O 1
ATOM 775 N N . ASP A 1 95 ? -0.933 1.363 -3.261 1.00 92.06 95 ASP A N 1
ATOM 776 C CA . ASP A 1 95 ? -0.916 -0.087 -3.377 1.00 92.06 95 ASP A CA 1
ATOM 777 C C . ASP A 1 95 ? 0.450 -0.578 -2.910 1.00 92.06 95 ASP A C 1
ATOM 779 O O . ASP A 1 95 ? 1.483 -0.072 -3.343 1.00 92.06 95 ASP A O 1
ATOM 783 N N . ARG A 1 96 ? 0.472 -1.580 -2.034 1.00 89.12 96 ARG A N 1
ATOM 784 C CA . ARG A 1 96 ? 1.726 -2.108 -1.501 1.00 89.12 96 ARG A CA 1
ATOM 785 C C . ARG A 1 96 ? 1.666 -3.585 -1.202 1.00 89.12 96 ARG A C 1
ATOM 787 O O . ARG A 1 96 ? 0.603 -4.181 -1.024 1.00 89.12 96 ARG A O 1
ATOM 794 N N . ARG A 1 97 ? 2.847 -4.179 -1.035 1.00 90.12 97 ARG A N 1
ATOM 795 C CA . ARG A 1 97 ? 2.948 -5.538 -0.503 1.00 90.12 97 ARG A CA 1
ATOM 796 C C . ARG A 1 97 ? 2.286 -5.618 0.863 1.00 90.12 97 ARG A C 1
ATOM 798 O O . ARG A 1 97 ? 2.453 -4.734 1.713 1.00 90.12 97 ARG A O 1
ATOM 805 N N . TYR A 1 98 ? 1.540 -6.700 1.036 1.00 92.25 98 TYR A N 1
ATOM 806 C CA . TYR A 1 98 ? 0.842 -6.973 2.271 1.00 92.25 98 TYR A CA 1
ATOM 807 C C . TYR A 1 98 ? 1.819 -7.130 3.436 1.00 92.25 98 TYR A C 1
ATOM 809 O O . TYR A 1 98 ? 2.749 -7.935 3.384 1.00 92.25 98 TYR A O 1
ATOM 817 N N . ASP A 1 99 ? 1.577 -6.353 4.485 1.00 92.50 99 ASP A N 1
ATOM 818 C CA . ASP A 1 99 ? 2.248 -6.459 5.771 1.00 92.50 99 ASP A CA 1
ATOM 819 C C . ASP A 1 99 ? 1.153 -6.505 6.846 1.00 92.50 99 ASP A C 1
ATOM 821 O O . ASP A 1 99 ? 0.468 -5.497 7.042 1.00 92.50 99 ASP A O 1
ATOM 825 N N . PRO A 1 100 ? 0.950 -7.651 7.519 1.00 93.75 100 PRO A N 1
ATOM 826 C CA . PRO A 1 100 ? -0.130 -7.805 8.487 1.00 93.75 100 PRO A CA 1
ATOM 827 C C . PRO A 1 100 ? 0.025 -6.876 9.697 1.00 93.75 100 PRO A C 1
ATOM 829 O O . PRO A 1 100 ? -0.979 -6.401 10.225 1.00 93.75 100 PRO A O 1
ATOM 832 N N . ALA A 1 101 ? 1.259 -6.568 10.115 1.00 93.81 101 ALA A N 1
ATOM 833 C CA . ALA A 1 101 ? 1.497 -5.692 11.258 1.00 93.81 101 ALA A CA 1
ATOM 834 C C . ALA A 1 101 ? 1.124 -4.247 10.918 1.00 93.81 101 ALA A C 1
ATOM 836 O O . ALA A 1 101 ? 0.448 -3.573 11.697 1.00 93.81 101 ALA A O 1
ATOM 837 N N . LEU A 1 102 ? 1.506 -3.779 9.726 1.00 93.75 102 LEU A N 1
ATOM 838 C CA . LEU A 1 102 ? 1.092 -2.455 9.278 1.00 93.75 102 LEU A CA 1
ATOM 839 C C . LEU A 1 102 ? -0.412 -2.384 9.003 1.00 93.75 102 LEU A C 1
ATOM 841 O O . LEU A 1 102 ? -1.032 -1.384 9.353 1.00 93.75 102 LEU A O 1
ATOM 845 N N . ALA A 1 103 ? -1.002 -3.422 8.408 1.00 95.31 103 ALA A N 1
ATOM 846 C CA . ALA A 1 103 ? -2.440 -3.477 8.157 1.00 95.31 103 ALA A CA 1
ATOM 847 C C . ALA A 1 103 ? -3.237 -3.296 9.457 1.00 95.31 103 ALA A C 1
ATOM 849 O O . ALA A 1 103 ? -4.155 -2.477 9.509 1.00 95.31 103 ALA A O 1
ATOM 850 N N . GLN A 1 104 ? -2.827 -3.992 10.525 1.00 95.44 104 GLN A N 1
ATOM 851 C CA . GLN A 1 104 ? -3.432 -3.841 11.846 1.00 95.44 104 GLN A CA 1
ATOM 852 C C . GLN A 1 104 ? -3.286 -2.408 12.372 1.00 95.44 104 GLN A C 1
ATOM 854 O O . GLN A 1 104 ? -4.268 -1.806 12.797 1.00 95.44 104 GLN A O 1
ATOM 859 N N . LEU A 1 105 ? -2.090 -1.817 12.267 1.00 95.06 105 LEU A N 1
ATOM 860 C CA . LEU A 1 105 ? -1.850 -0.435 12.698 1.00 95.06 105 LEU A CA 1
ATOM 861 C C . LEU A 1 105 ? -2.723 0.576 11.946 1.00 95.06 105 LEU A C 1
ATOM 863 O O . LEU A 1 105 ? -3.247 1.502 12.562 1.00 95.06 105 LEU A O 1
ATOM 867 N N . VAL A 1 106 ? -2.896 0.406 10.633 1.00 95.69 106 VAL A N 1
ATOM 868 C CA . VAL A 1 106 ? -3.762 1.271 9.821 1.00 95.69 106 VAL A CA 1
ATOM 869 C C . VAL A 1 106 ? -5.218 1.129 10.259 1.00 95.69 106 VAL A C 1
ATOM 871 O O . VAL A 1 106 ? -5.878 2.146 10.460 1.00 95.69 106 VAL A O 1
ATOM 874 N N . ILE A 1 107 ? -5.708 -0.099 10.465 1.00 95.56 107 ILE A N 1
ATOM 875 C CA . ILE A 1 107 ? -7.069 -0.350 10.970 1.00 95.56 107 ILE A CA 1
ATOM 876 C C . ILE A 1 107 ? -7.281 0.339 12.317 1.00 95.56 107 ILE A C 1
ATOM 878 O O . ILE A 1 107 ? -8.261 1.066 12.477 1.00 95.56 107 ILE A O 1
ATOM 882 N N . ASP A 1 108 ? -6.355 0.155 13.256 1.00 95.62 108 ASP A N 1
ATOM 883 C CA . ASP A 1 108 ? -6.495 0.658 14.620 1.00 95.62 108 ASP A CA 1
ATOM 884 C C . ASP A 1 108 ? -6.423 2.188 14.667 1.00 95.62 108 ASP A C 1
ATOM 886 O O . ASP A 1 108 ? -7.287 2.841 15.254 1.00 95.62 108 ASP A O 1
ATOM 890 N N . ARG A 1 109 ? -5.415 2.786 14.016 1.00 95.94 109 ARG A N 1
ATOM 891 C CA . ARG A 1 109 ? -5.193 4.241 14.047 1.00 95.94 109 ARG A CA 1
ATOM 892 C C . ARG A 1 109 ? -6.207 5.007 13.214 1.00 95.94 109 ARG A C 1
ATOM 894 O O . ARG A 1 109 ? -6.648 6.076 13.630 1.00 95.94 109 ARG A O 1
ATOM 901 N N . ALA A 1 110 ? -6.604 4.470 12.062 1.00 95.75 110 ALA A N 1
ATOM 902 C CA . ALA A 1 110 ? -7.660 5.065 11.256 1.00 95.75 110 ALA A CA 1
ATOM 903 C C . ALA A 1 110 ? -9.064 4.625 11.704 1.00 95.75 110 ALA A C 1
ATOM 905 O O . ALA A 1 110 ? -10.033 5.089 11.111 1.00 95.75 110 ALA A O 1
ATOM 906 N N . VAL A 1 111 ? -9.205 3.809 12.754 1.00 95.88 111 VAL A N 1
ATOM 907 C CA . VAL A 1 111 ? -10.498 3.373 13.315 1.00 95.88 111 VAL A CA 1
ATOM 908 C C . VAL A 1 111 ? -11.404 2.753 12.239 1.00 95.88 111 VAL A C 1
ATOM 910 O O . VAL A 1 111 ? -12.597 3.053 12.141 1.00 95.88 111 VAL A O 1
ATOM 913 N N . LEU A 1 112 ? -10.820 1.922 11.374 1.00 96.31 112 LEU A N 1
ATOM 914 C CA . LEU A 1 112 ? -11.558 1.252 10.307 1.00 96.31 112 LEU A CA 1
ATOM 915 C C . LEU A 1 112 ? -12.305 0.037 10.862 1.00 96.31 112 LEU A C 1
ATOM 917 O O . LEU A 1 112 ? -11.829 -0.664 11.754 1.00 96.31 112 LEU A O 1
ATOM 921 N N . LYS A 1 113 ? -13.474 -0.248 10.301 1.00 96.12 113 LYS A N 1
ATOM 922 C CA . LYS A 1 113 ? -14.304 -1.398 10.654 1.00 96.12 113 LYS A CA 1
ATOM 923 C C . LYS A 1 113 ? -14.360 -2.370 9.484 1.00 96.12 113 LYS A C 1
ATOM 925 O O . LYS A 1 113 ? -14.358 -1.935 8.335 1.00 96.12 113 LYS A O 1
ATOM 930 N N . PRO A 1 114 ? -14.411 -3.684 9.741 1.00 96.25 114 PRO A N 1
ATOM 931 C CA . PRO A 1 114 ? -14.613 -4.650 8.672 1.00 96.25 114 PRO A CA 1
ATOM 932 C C . PRO A 1 114 ? -15.970 -4.400 8.003 1.00 96.25 114 PRO A C 1
ATOM 934 O O . PRO A 1 114 ? -16.991 -4.293 8.684 1.00 96.25 114 PRO A O 1
ATOM 937 N N . ALA A 1 115 ? -15.978 -4.327 6.673 1.00 95.25 115 ALA A N 1
ATOM 938 C CA . ALA A 1 115 ? -17.194 -4.103 5.895 1.00 95.25 115 ALA A CA 1
ATOM 939 C C . ALA A 1 115 ? -18.127 -5.330 5.894 1.00 95.25 115 ALA A C 1
ATOM 941 O O . ALA A 1 115 ? -19.336 -5.184 5.726 1.00 95.25 115 ALA A O 1
ATOM 942 N N . ASP A 1 116 ? -17.574 -6.532 6.100 1.00 91.31 116 ASP A N 1
ATOM 943 C CA . ASP A 1 116 ? -18.310 -7.797 6.153 1.00 91.31 116 ASP A CA 1
ATOM 944 C C . ASP A 1 116 ? -17.864 -8.650 7.357 1.00 91.31 116 ASP A C 1
ATOM 946 O O . ASP A 1 116 ? -16.711 -8.601 7.789 1.00 91.31 116 ASP A O 1
ATOM 950 N N . LYS A 1 117 ? -18.775 -9.480 7.881 1.00 86.81 117 LYS A N 1
ATOM 951 C CA . LYS A 1 117 ? -18.490 -10.475 8.931 1.00 86.81 117 LYS A CA 1
ATOM 952 C C . LYS A 1 117 ? -17.501 -11.558 8.480 1.00 86.81 117 LYS A C 1
ATOM 954 O O . LYS A 1 117 ? -16.902 -12.207 9.331 1.00 86.81 117 LYS A O 1
ATOM 959 N N . GLY A 1 118 ? -17.366 -11.772 7.174 1.00 85.94 118 GLY A N 1
ATOM 960 C CA . GLY A 1 118 ? -16.421 -12.690 6.549 1.00 85.94 118 GLY A CA 1
ATOM 961 C C . GLY A 1 118 ? -14.994 -12.151 6.441 1.00 85.94 118 GLY A C 1
ATOM 962 O O . GLY A 1 118 ? -14.114 -12.895 6.007 1.00 85.94 118 GLY A O 1
ATOM 963 N N . ASN A 1 119 ? -14.736 -10.895 6.829 1.00 91.38 119 ASN A N 1
ATOM 964 C CA . ASN A 1 119 ? -13.366 -10.400 6.918 1.00 91.38 119 ASN A CA 1
ATOM 965 C C . ASN A 1 119 ? -12.568 -11.179 7.976 1.00 91.38 119 ASN A C 1
ATOM 967 O O . ASN A 1 119 ? -13.095 -11.485 9.051 1.00 91.38 119 ASN A O 1
ATOM 971 N N . PRO A 1 120 ? -11.281 -11.461 7.717 1.00 90.19 120 PRO A N 1
ATOM 972 C CA . PRO A 1 120 ? -10.433 -12.127 8.687 1.00 90.19 120 PRO A CA 1
ATOM 973 C C . PRO A 1 120 ? -10.234 -11.248 9.920 1.00 90.19 120 PRO A C 1
ATOM 975 O O . PRO A 1 120 ? -9.964 -10.054 9.811 1.00 90.19 120 PRO A O 1
ATOM 978 N N . GLN A 1 121 ? -10.347 -11.862 11.097 1.00 87.19 121 GLN A N 1
ATOM 979 C CA . GLN A 1 121 ? -9.975 -11.221 12.360 1.00 87.19 121 GLN A CA 1
ATOM 980 C C . GLN A 1 121 ? -8.467 -11.298 12.605 1.00 87.19 121 GLN A C 1
ATOM 982 O O . GLN A 1 121 ? -7.895 -10.377 13.173 1.00 87.19 121 GLN A O 1
ATOM 987 N N . ASP A 1 122 ? -7.833 -12.388 12.164 1.00 90.25 122 ASP A N 1
ATOM 988 C CA . ASP A 1 122 ? -6.384 -12.551 12.204 1.00 90.25 122 ASP A CA 1
ATOM 989 C C . ASP A 1 122 ? -5.778 -12.218 10.837 1.00 90.25 122 ASP A C 1
ATOM 991 O O . ASP A 1 122 ? -5.927 -12.957 9.862 1.00 90.25 122 ASP A O 1
ATOM 995 N N . LEU A 1 123 ? -5.073 -11.092 10.780 1.00 91.56 123 LEU A N 1
ATOM 996 C CA . LEU A 1 123 ? -4.388 -10.617 9.583 1.00 91.56 123 LEU A CA 1
ATOM 997 C C . LEU A 1 123 ? -3.125 -11.436 9.269 1.00 91.56 123 LEU A C 1
ATOM 999 O O . LEU A 1 123 ? -2.696 -11.489 8.115 1.00 91.56 123 LEU A O 1
ATOM 1003 N N . HIS A 1 124 ? -2.539 -12.138 10.241 1.00 88.88 124 HIS A N 1
ATOM 1004 C CA . HIS A 1 124 ? -1.377 -12.994 9.988 1.00 88.88 124 HIS A CA 1
ATOM 1005 C C . HIS A 1 124 ? -1.743 -14.290 9.255 1.00 88.88 124 HIS A C 1
ATOM 1007 O O . HIS A 1 124 ? -0.872 -14.908 8.639 1.00 88.88 124 HIS A O 1
ATOM 1013 N N . SER A 1 125 ? -3.021 -14.682 9.276 1.00 86.50 125 SER A N 1
ATOM 1014 C CA . SER A 1 125 ? -3.517 -15.924 8.683 1.00 86.50 125 SER A CA 1
ATOM 1015 C C . SER A 1 125 ? -4.727 -15.664 7.785 1.00 86.50 125 SER A C 1
ATOM 1017 O O . SER A 1 125 ? -5.876 -15.946 8.130 1.00 86.50 125 SER A O 1
ATOM 1019 N N . LEU A 1 126 ? -4.465 -15.105 6.600 1.00 86.75 126 LEU A N 1
ATOM 1020 C CA . LEU A 1 126 ? -5.517 -14.827 5.625 1.00 86.75 126 LEU A CA 1
ATOM 1021 C C . LEU A 1 126 ? -6.167 -16.128 5.110 1.00 86.75 126 LEU A C 1
ATOM 1023 O O . LEU A 1 126 ? -5.459 -17.106 4.838 1.00 86.75 126 LEU A O 1
ATOM 1027 N N . PRO A 1 127 ? -7.499 -16.152 4.911 1.00 81.31 127 PRO A N 1
ATOM 1028 C CA . PRO A 1 127 ? -8.178 -17.309 4.352 1.00 81.31 127 PRO A CA 1
ATOM 1029 C C . PRO A 1 127 ? -7.665 -17.633 2.949 1.00 81.31 127 PRO A C 1
ATOM 1031 O O . PRO A 1 127 ? -7.356 -16.743 2.154 1.00 81.31 127 PRO A O 1
ATOM 1034 N N . LYS A 1 128 ? -7.605 -18.931 2.637 1.00 81.88 128 LYS A N 1
ATOM 1035 C CA . LYS A 1 128 ? -7.215 -19.410 1.309 1.00 81.88 128 LYS A CA 1
ATOM 1036 C C . LYS A 1 128 ? -8.266 -19.023 0.275 1.00 81.88 128 LYS A C 1
ATOM 1038 O O . LYS A 1 128 ? -9.461 -19.066 0.554 1.00 81.88 128 LYS A O 1
ATOM 1043 N N . GLY A 1 129 ? -7.815 -18.759 -0.946 1.00 86.25 129 GLY A N 1
ATOM 1044 C CA . GLY A 1 129 ? -8.692 -18.394 -2.048 1.00 86.25 129 GLY A CA 1
ATOM 1045 C C . GLY A 1 129 ? -8.507 -16.949 -2.495 1.00 86.25 129 GLY A C 1
ATOM 1046 O O . GLY A 1 129 ? -7.978 -16.103 -1.781 1.00 86.25 129 GLY A O 1
ATOM 1047 N N . LYS A 1 130 ? -8.966 -16.672 -3.716 1.00 91.12 130 LYS A N 1
ATOM 1048 C CA . LYS A 1 130 ? -9.002 -15.316 -4.253 1.00 91.12 130 LYS A CA 1
ATOM 1049 C C . LYS A 1 130 ? -10.120 -14.553 -3.546 1.00 91.12 130 LYS A C 1
ATOM 1051 O O . LYS A 1 130 ? -11.279 -14.946 -3.661 1.00 91.12 130 LYS A O 1
ATOM 1056 N N . ALA A 1 131 ? -9.774 -13.474 -2.861 1.00 93.06 131 ALA A N 1
ATOM 1057 C CA . ALA A 1 131 ? -10.718 -12.660 -2.108 1.00 93.06 131 ALA A CA 1
ATOM 1058 C C . ALA A 1 131 ? -10.208 -11.223 -1.960 1.00 93.06 131 ALA A C 1
ATOM 1060 O O . ALA A 1 131 ? -9.003 -10.972 -2.032 1.00 93.06 131 ALA A O 1
ATOM 1061 N N . THR A 1 132 ? -11.137 -10.301 -1.723 1.00 95.31 132 THR A N 1
ATOM 1062 C CA . THR A 1 132 ? -10.839 -8.931 -1.306 1.00 95.31 132 THR A CA 1
ATOM 1063 C C . THR A 1 132 ? -11.549 -8.681 0.012 1.00 95.31 132 THR A C 1
ATOM 1065 O O . THR A 1 132 ? -12.771 -8.797 0.081 1.00 95.31 132 THR A O 1
ATOM 1068 N N . TYR A 1 133 ? -10.784 -8.341 1.042 1.00 95.62 133 TYR A N 1
ATOM 1069 C CA . TYR A 1 133 ? -11.298 -8.004 2.365 1.00 95.62 133 TYR A CA 1
ATOM 1070 C C . TYR A 1 133 ? -11.217 -6.495 2.549 1.00 95.62 133 TYR A C 1
ATOM 1072 O O . TYR A 1 133 ? -10.173 -5.907 2.279 1.00 95.62 133 TYR A O 1
ATOM 1080 N N . ILE A 1 134 ? -12.316 -5.871 2.969 1.00 97.12 134 ILE A N 1
ATOM 1081 C CA . ILE A 1 134 ? -12.455 -4.408 2.977 1.00 97.12 134 ILE A C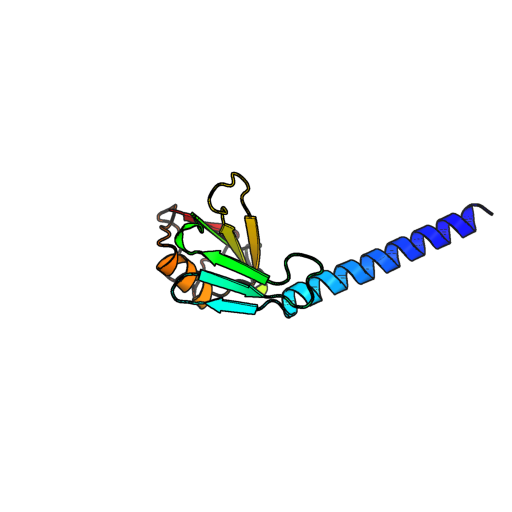A 1
ATOM 1082 C C . ILE A 1 134 ? -12.683 -3.928 4.404 1.00 97.12 134 ILE A C 1
ATOM 1084 O O . ILE A 1 134 ? -13.595 -4.412 5.074 1.00 97.12 134 ILE A O 1
ATOM 1088 N N . TRP A 1 135 ? -11.903 -2.949 4.846 1.00 97.50 135 TRP A N 1
ATOM 1089 C CA . TRP A 1 135 ? -12.152 -2.178 6.058 1.00 97.50 135 TRP A CA 1
ATOM 1090 C C . TRP A 1 135 ? -12.471 -0.740 5.676 1.00 97.50 135 TRP A C 1
ATOM 1092 O O . TRP A 1 135 ? -11.759 -0.144 4.873 1.00 97.50 135 TRP A O 1
ATOM 1102 N N . ASN A 1 136 ? -13.526 -0.171 6.243 1.00 96.50 136 ASN A N 1
ATOM 1103 C CA . ASN A 1 136 ? -13.951 1.204 5.998 1.00 96.50 136 ASN A CA 1
ATOM 1104 C C . ASN A 1 136 ? -14.499 1.852 7.277 1.00 96.50 136 ASN A C 1
ATOM 1106 O O . ASN A 1 136 ? -14.741 1.169 8.272 1.00 96.50 136 ASN A O 1
ATOM 1110 N N . ARG A 1 137 ? -14.622 3.179 7.283 1.00 89.38 137 ARG A N 1
ATOM 1111 C CA . ARG A 1 137 ? -15.273 3.903 8.385 1.00 89.38 137 ARG A CA 1
ATOM 1112 C C . ARG A 1 137 ? -16.790 3.894 8.295 1.00 89.38 137 ARG A C 1
ATOM 1114 O O . ARG A 1 137 ? -17.303 4.011 7.161 1.00 89.38 137 ARG A O 1
#

pLDDT: mean 91.11, std 5.65, range [61.69, 97.5]